Protein AF-A0A8T6DMM2-F1 (afdb_monomer_lite)

Foldseek 3Di:
DDPDPDPDDPVPDPVVVVVVVVVVVVLVVLCVPPNPVSNVVVVVVVVVVCVVCVVLLVVLLVVLVVCCVVQALVNLCCQQAVVVPVRLLVQLVVCVVPDDDDPSSVVSNVVSSVVSRGYPSND

Radius of gyration: 19.86 Å; chains: 1; bounding box: 38×42×54 Å

Sequence (123 aa):
MGETQKKKSWWRDTTLITMVSLLAVVSVAALVLHGVDGLREGGENSLFIIRQAAPALFLGFILAGLLTVLFPPRVVGRWMGDEAGVKGVLIGAAAGVLSPGGPYVMYPIAAALMHGGAGIASI

Secondary structure (DSSP, 8-state):
---------GGG-HHHHHHHHHHHHHHHHHHHHHHHHHHHHHHHHHHHHHHHHHHHHHHHHHHHHHHHHHS-HHHHHHHHSGGGTHHHHHHHHHHHHH--S-HHHHHHHHHHHHHTT--GGG-

Structure (mmCIF, N/CA/C/O backbone):
data_AF-A0A8T6DMM2-F1
#
_entry.id   AF-A0A8T6DMM2-F1
#
loop_
_atom_site.group_PDB
_atom_site.id
_atom_site.type_symbol
_atom_site.label_atom_id
_atom_site.label_alt_id
_atom_site.label_comp_id
_atom_site.label_asym_id
_atom_site.label_entity_id
_atom_site.label_seq_id
_atom_site.pdbx_PDB_ins_code
_atom_site.Cartn_x
_atom_site.Cartn_y
_atom_site.Cartn_z
_atom_site.occupancy
_atom_site.B_iso_or_equiv
_atom_site.auth_seq_id
_atom_site.auth_comp_id
_atom_site.auth_asym_id
_atom_site.auth_atom_id
_atom_site.pdbx_PDB_model_num
ATOM 1 N N . MET A 1 1 ? -3.861 27.703 20.298 1.00 38.06 1 MET A N 1
ATOM 2 C CA . MET A 1 1 ? -2.630 27.643 19.483 1.00 38.06 1 MET A CA 1
ATOM 3 C C . MET A 1 1 ? -2.898 26.728 18.302 1.00 38.06 1 MET A C 1
ATOM 5 O O . MET A 1 1 ? -2.965 25.525 18.492 1.00 38.06 1 MET A O 1
ATOM 9 N N . GLY A 1 2 ? -3.190 27.299 17.130 1.00 42.91 2 GLY A N 1
ATOM 10 C CA . GLY A 1 2 ? -3.409 26.537 15.901 1.00 42.91 2 GLY A CA 1
ATOM 11 C C . GLY A 1 2 ? -2.082 26.360 15.181 1.00 42.91 2 GLY A C 1
ATOM 12 O O . GLY A 1 2 ? -1.516 27.342 14.705 1.00 42.91 2 GLY A O 1
ATOM 13 N N . GLU A 1 3 ? -1.569 25.134 15.141 1.00 45.66 3 GLU A N 1
ATOM 14 C CA . GLU A 1 3 ? -0.427 24.802 14.297 1.00 45.66 3 GLU A CA 1
ATOM 15 C C . GLU A 1 3 ? -0.834 24.965 12.834 1.00 45.66 3 GLU A C 1
ATOM 17 O O . GLU A 1 3 ? -1.653 24.226 12.283 1.00 45.66 3 GLU A O 1
ATOM 22 N N . THR A 1 4 ? -0.267 25.979 12.195 1.00 49.06 4 THR A N 1
ATOM 23 C CA . THR A 1 4 ? -0.333 26.180 10.757 1.00 49.06 4 THR A CA 1
ATOM 24 C C . THR A 1 4 ? 0.439 25.053 10.076 1.00 49.06 4 THR A C 1
ATOM 26 O O . THR A 1 4 ? 1.657 25.106 9.920 1.00 49.06 4 THR A O 1
ATOM 29 N N . GLN A 1 5 ? -0.291 24.013 9.665 1.00 56.97 5 GLN A N 1
ATOM 30 C CA . GLN A 1 5 ? 0.178 22.955 8.771 1.00 56.97 5 GLN A CA 1
ATOM 31 C C . GLN A 1 5 ? 0.779 23.597 7.510 1.00 56.97 5 GLN A C 1
ATOM 33 O O . GLN A 1 5 ? 0.065 23.996 6.585 1.00 56.97 5 GLN A O 1
ATOM 38 N N . LYS A 1 6 ? 2.110 23.755 7.481 1.00 57.62 6 LYS A N 1
ATOM 39 C CA . LYS A 1 6 ? 2.848 24.216 6.301 1.00 57.62 6 LYS A CA 1
ATOM 40 C C . LYS A 1 6 ? 2.516 23.262 5.159 1.00 57.62 6 LYS A C 1
ATOM 42 O O . LYS A 1 6 ? 2.861 22.087 5.218 1.00 57.62 6 LYS A O 1
ATOM 47 N N . LYS A 1 7 ? 1.855 23.781 4.123 1.00 56.22 7 LYS A N 1
ATOM 48 C CA . LYS A 1 7 ? 1.476 23.055 2.907 1.00 56.22 7 LYS A CA 1
ATOM 49 C C . LYS A 1 7 ? 2.747 22.496 2.246 1.00 56.22 7 LYS A C 1
ATOM 51 O O . LYS A 1 7 ? 3.414 23.191 1.480 1.00 56.22 7 LYS A O 1
ATOM 56 N N . LYS A 1 8 ? 3.135 21.268 2.609 1.00 60.94 8 LYS A N 1
ATOM 57 C CA . LYS A 1 8 ? 4.262 20.539 2.016 1.00 60.94 8 LYS A CA 1
ATOM 58 C C . LYS A 1 8 ? 3.964 20.430 0.520 1.00 60.94 8 LYS A C 1
ATOM 60 O O . LYS A 1 8 ? 2.937 19.884 0.130 1.00 60.94 8 LYS A O 1
ATOM 65 N N . SER A 1 9 ? 4.803 21.050 -0.309 1.00 66.19 9 SER A N 1
ATOM 66 C CA . SER A 1 9 ? 4.635 21.029 -1.765 1.00 66.19 9 SER A CA 1
ATOM 67 C C . SER A 1 9 ? 4.699 19.578 -2.239 1.00 66.19 9 SER A C 1
ATOM 69 O O . SER A 1 9 ? 5.739 18.942 -2.088 1.00 66.19 9 SER A O 1
ATOM 71 N N . TRP A 1 10 ? 3.592 19.059 -2.774 1.00 66.12 10 TRP A N 1
ATOM 72 C CA . TRP A 1 10 ? 3.451 17.659 -3.197 1.00 66.12 10 TRP A CA 1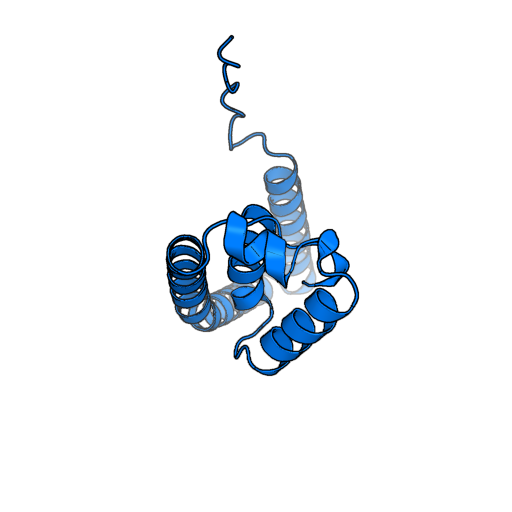
ATOM 73 C C . TRP A 1 10 ? 4.571 17.228 -4.161 1.00 66.12 10 TRP A C 1
ATOM 75 O O . TRP A 1 10 ? 5.150 16.164 -4.009 1.00 66.12 10 TRP A O 1
ATOM 85 N N . TRP A 1 11 ? 5.000 18.122 -5.052 1.00 69.56 11 TRP A N 1
ATOM 86 C CA . TRP A 1 11 ? 6.090 17.920 -6.019 1.00 69.56 11 TRP A CA 1
ATOM 87 C C . TRP A 1 11 ? 7.492 17.781 -5.395 1.00 69.56 11 TRP A C 1
ATOM 89 O O . TRP A 1 11 ? 8.437 17.413 -6.083 1.00 69.56 11 TRP A O 1
ATOM 99 N N . ARG A 1 12 ? 7.650 18.116 -4.107 1.00 73.75 12 ARG A N 1
ATOM 100 C CA . ARG A 1 12 ? 8.898 17.972 -3.337 1.00 73.75 12 ARG A CA 1
ATOM 101 C C . ARG A 1 12 ? 8.842 16.816 -2.340 1.00 73.75 12 ARG A C 1
ATOM 103 O O . ARG A 1 12 ? 9.683 16.755 -1.444 1.00 73.75 12 ARG A O 1
ATOM 110 N N . ASP A 1 13 ? 7.855 15.928 -2.438 1.00 83.31 13 ASP A N 1
ATOM 111 C CA . ASP A 1 13 ? 7.844 14.762 -1.568 1.00 83.31 13 ASP A CA 1
ATOM 112 C C . ASP A 1 13 ? 8.994 13.819 -1.938 1.00 83.31 13 ASP A C 1
ATOM 114 O O . ASP A 1 13 ? 9.078 13.346 -3.073 1.00 83.31 13 ASP A O 1
ATOM 118 N N . THR A 1 14 ? 9.891 13.556 -0.984 1.00 87.19 14 THR A N 1
ATOM 119 C CA . THR A 1 14 ? 11.079 12.715 -1.178 1.00 87.19 14 THR A CA 1
ATOM 120 C C . THR A 1 14 ? 10.701 11.354 -1.754 1.00 87.19 14 THR A C 1
ATOM 122 O O . THR A 1 14 ? 11.388 10.868 -2.644 1.00 87.19 14 THR A O 1
ATOM 125 N N . THR A 1 15 ? 9.572 10.786 -1.320 1.00 87.81 15 THR A N 1
ATOM 126 C CA . THR A 1 15 ? 9.053 9.508 -1.828 1.00 87.81 15 THR A CA 1
ATOM 127 C C . THR A 1 15 ? 8.684 9.572 -3.309 1.00 87.81 15 THR A C 1
ATOM 129 O O . THR A 1 15 ? 8.971 8.647 -4.060 1.00 87.81 15 THR A O 1
ATOM 132 N N . LEU A 1 16 ? 8.068 10.663 -3.771 1.00 88.94 16 LEU A N 1
ATOM 133 C CA . LEU A 1 16 ? 7.720 10.799 -5.188 1.00 88.94 16 LEU A CA 1
ATOM 134 C C . LEU A 1 16 ? 8.974 10.969 -6.041 1.00 88.94 16 LEU A C 1
ATOM 136 O O . LEU A 1 16 ? 9.079 10.364 -7.105 1.00 88.94 16 LEU A O 1
ATOM 140 N N . ILE A 1 17 ? 9.946 11.739 -5.550 1.00 91.62 17 ILE A N 1
ATOM 141 C CA . ILE A 1 17 ? 11.225 11.930 -6.238 1.00 91.62 17 ILE A CA 1
ATOM 142 C C . ILE A 1 17 ? 11.971 10.596 -6.365 1.00 91.62 17 ILE A C 1
ATOM 144 O O . ILE A 1 17 ? 12.462 10.290 -7.451 1.00 91.62 17 ILE A O 1
ATOM 148 N N . THR A 1 18 ? 12.029 9.785 -5.302 1.00 92.88 18 THR A N 1
ATOM 149 C CA . THR A 1 18 ? 12.691 8.471 -5.346 1.00 92.88 18 THR A CA 1
ATOM 150 C C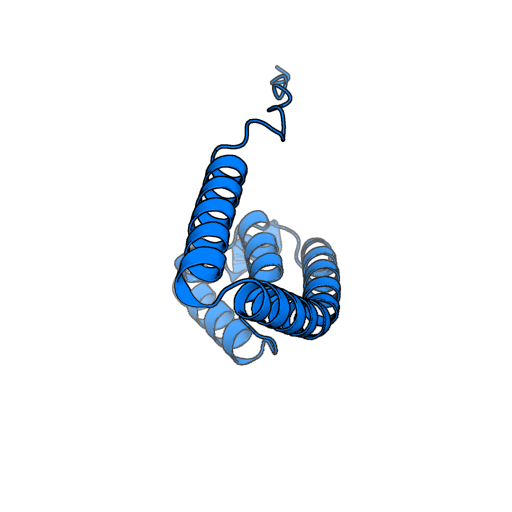 . THR A 1 18 ? 11.970 7.480 -6.257 1.00 92.88 18 THR A C 1
ATOM 152 O O . THR A 1 18 ? 12.625 6.718 -6.963 1.00 92.88 18 THR A O 1
ATOM 155 N N . MET A 1 19 ? 10.635 7.493 -6.302 1.00 92.00 19 MET A N 1
ATOM 156 C CA . MET A 1 19 ? 9.882 6.631 -7.219 1.00 92.00 19 MET A CA 1
ATOM 157 C C . MET A 1 19 ? 10.082 7.032 -8.683 1.00 92.00 19 MET A C 1
ATOM 159 O O . MET A 1 19 ? 10.293 6.166 -9.530 1.00 92.00 19 MET A O 1
ATOM 163 N N . VAL A 1 20 ? 10.051 8.332 -8.987 1.00 93.81 20 VAL A N 1
ATOM 164 C CA . VAL A 1 20 ? 10.265 8.836 -10.352 1.00 93.81 20 VAL A CA 1
ATOM 165 C C . VAL A 1 20 ? 11.690 8.557 -10.821 1.00 93.81 20 VAL A C 1
ATOM 167 O O . VAL A 1 20 ? 11.880 8.139 -11.962 1.00 93.81 20 VAL A O 1
ATOM 170 N N . SER A 1 21 ? 12.694 8.743 -9.957 1.00 94.56 21 SER A N 1
ATOM 171 C CA . SER A 1 21 ? 14.082 8.449 -10.319 1.00 94.56 21 SER A CA 1
ATOM 172 C C . SER A 1 21 ? 14.293 6.959 -10.584 1.00 94.56 21 SER A C 1
ATOM 174 O O . SER A 1 21 ? 14.899 6.604 -11.593 1.00 94.56 21 SER A O 1
ATOM 176 N N . LEU A 1 22 ? 13.737 6.083 -9.744 1.00 96.12 22 LEU A N 1
ATOM 177 C CA . LEU A 1 22 ? 13.814 4.638 -9.944 1.00 96.12 22 LEU A CA 1
ATOM 178 C C . LEU A 1 22 ? 13.098 4.206 -11.230 1.00 96.12 22 LEU A C 1
ATOM 180 O O . LEU A 1 22 ? 13.660 3.442 -12.013 1.00 96.12 22 LEU A O 1
ATOM 184 N N . LEU A 1 23 ? 11.906 4.748 -11.497 1.00 95.38 23 LEU A N 1
ATOM 185 C CA . LEU A 1 23 ? 11.179 4.502 -12.743 1.00 95.38 23 LEU A CA 1
ATOM 186 C C . LEU A 1 23 ? 11.999 4.920 -13.969 1.00 95.38 23 LEU A C 1
ATOM 188 O O . LEU A 1 23 ? 12.074 4.161 -14.935 1.00 95.38 23 LEU A O 1
ATOM 192 N N . ALA A 1 24 ? 12.634 6.095 -13.933 1.00 95.56 24 ALA A N 1
ATOM 193 C CA . ALA A 1 24 ? 13.471 6.578 -15.027 1.00 95.56 24 ALA A CA 1
ATOM 194 C C . ALA A 1 24 ? 14.667 5.647 -15.275 1.00 95.56 24 ALA A C 1
ATOM 196 O O . ALA A 1 24 ? 14.922 5.273 -16.419 1.00 95.56 24 ALA A O 1
ATOM 197 N N . VAL A 1 25 ? 15.355 5.212 -14.213 1.00 96.81 25 VAL A N 1
ATOM 198 C CA . VAL A 1 25 ? 16.490 4.279 -14.309 1.00 96.81 25 VAL A CA 1
ATOM 199 C C . VAL A 1 25 ? 16.058 2.944 -14.915 1.00 96.81 25 VAL A C 1
ATOM 201 O O . VAL A 1 25 ? 16.688 2.472 -15.859 1.00 96.81 25 VAL A O 1
ATOM 204 N N . VAL A 1 26 ? 14.965 2.355 -14.424 1.00 95.44 26 VAL A N 1
ATOM 205 C CA . VAL A 1 26 ? 14.446 1.077 -14.938 1.00 95.44 26 VAL A CA 1
ATOM 206 C C . VAL A 1 26 ? 13.978 1.211 -16.389 1.00 95.44 26 VAL A C 1
ATOM 208 O O . VAL A 1 26 ? 14.243 0.325 -17.196 1.00 95.44 26 VAL A O 1
ATOM 211 N N . SER A 1 27 ? 13.350 2.331 -16.754 1.00 93.38 27 SER A N 1
ATOM 212 C CA . SER A 1 27 ? 12.909 2.584 -18.133 1.00 93.38 27 SER A CA 1
ATOM 213 C C . SER A 1 27 ? 14.094 2.706 -19.094 1.00 93.38 27 SER A C 1
ATOM 215 O O . SER A 1 27 ? 14.075 2.126 -20.176 1.00 93.38 27 SER A O 1
ATOM 217 N N . VAL A 1 28 ? 15.159 3.411 -18.694 1.00 95.06 28 VAL A N 1
ATOM 218 C CA . VAL A 1 28 ? 16.392 3.500 -19.491 1.00 95.06 28 VAL A CA 1
ATOM 219 C C . VAL A 1 28 ? 17.056 2.130 -19.613 1.00 95.06 28 VAL A C 1
ATOM 221 O O . VAL A 1 28 ? 17.455 1.750 -20.710 1.00 95.06 28 VAL A O 1
ATOM 224 N N . ALA A 1 29 ? 17.128 1.357 -18.528 1.00 95.06 29 ALA A N 1
ATOM 225 C CA . ALA A 1 29 ? 17.668 0.001 -18.570 1.00 95.06 29 ALA A CA 1
ATOM 226 C C . ALA A 1 29 ? 16.865 -0.906 -19.519 1.00 95.06 29 ALA A C 1
ATOM 228 O O . ALA A 1 29 ? 17.457 -1.598 -20.343 1.00 95.06 29 ALA A O 1
ATOM 229 N N . ALA A 1 30 ? 15.531 -0.853 -19.470 1.00 94.69 30 ALA A N 1
ATOM 230 C CA . ALA A 1 30 ? 14.664 -1.598 -20.379 1.00 94.69 30 ALA A CA 1
ATOM 231 C C . ALA A 1 30 ? 14.886 -1.195 -21.847 1.00 94.69 30 ALA A C 1
ATOM 233 O O . ALA A 1 30 ? 15.010 -2.071 -22.699 1.00 94.69 30 ALA A O 1
ATOM 234 N N . LEU A 1 31 ? 15.027 0.106 -22.134 1.00 93.69 31 LEU A N 1
ATOM 235 C CA . LEU A 1 31 ? 15.352 0.599 -23.478 1.00 93.69 31 LEU A CA 1
ATOM 236 C C . LEU A 1 31 ? 16.718 0.114 -23.976 1.00 93.69 31 LEU A C 1
ATOM 238 O O . LEU A 1 31 ? 16.849 -0.239 -25.143 1.00 93.69 31 LEU A O 1
ATOM 242 N N . VAL A 1 32 ? 17.737 0.106 -23.115 1.00 95.88 32 VAL A N 1
ATOM 243 C CA . VAL A 1 32 ? 19.098 -0.304 -23.497 1.00 95.88 32 VAL A CA 1
ATOM 244 C C . VAL A 1 32 ? 19.194 -1.818 -23.703 1.00 95.88 32 VAL A C 1
ATOM 246 O O . VAL A 1 32 ? 19.883 -2.259 -24.618 1.00 95.88 32 VAL A O 1
ATOM 249 N N . LEU A 1 33 ? 18.514 -2.613 -22.872 1.00 95.00 33 LEU A N 1
ATOM 250 C CA . LEU A 1 33 ? 18.608 -4.078 -22.893 1.00 95.00 33 LEU A CA 1
ATOM 251 C C . LEU A 1 33 ? 17.639 -4.738 -23.882 1.00 95.00 33 LEU A C 1
ATOM 253 O O . LEU A 1 33 ? 17.988 -5.736 -24.507 1.00 95.00 33 LEU A O 1
ATOM 257 N N . HIS A 1 34 ? 16.429 -4.195 -24.017 1.00 93.38 34 HIS A N 1
ATOM 258 C CA . HIS A 1 34 ? 15.323 -4.806 -24.762 1.00 93.38 34 HIS A CA 1
ATOM 259 C C . HIS A 1 34 ? 14.739 -3.882 -25.840 1.00 93.38 34 HIS A C 1
ATOM 261 O O . HIS A 1 34 ? 13.743 -4.222 -26.479 1.00 93.38 34 HIS A O 1
ATOM 267 N N . GLY A 1 35 ? 15.340 -2.709 -26.055 1.00 92.88 35 GLY A N 1
ATOM 268 C CA . GLY A 1 35 ? 14.861 -1.745 -27.035 1.00 92.88 35 GLY A CA 1
ATOM 269 C C . GLY A 1 35 ? 13.482 -1.180 -26.694 1.00 92.88 35 GLY A C 1
ATOM 270 O O . GLY A 1 35 ? 13.017 -1.191 -25.553 1.00 92.88 35 GLY A O 1
ATOM 271 N N . VAL A 1 36 ? 12.810 -0.670 -27.725 1.00 91.50 36 VAL A N 1
ATOM 272 C CA . VAL A 1 36 ? 11.463 -0.089 -27.608 1.00 91.50 36 VAL A CA 1
ATOM 273 C C . VAL A 1 36 ? 10.419 -1.153 -27.252 1.00 91.50 36 VAL A C 1
ATOM 275 O O . VAL A 1 36 ? 9.461 -0.851 -26.539 1.00 91.50 36 VAL A O 1
ATOM 278 N N . ASP A 1 37 ? 10.627 -2.398 -27.684 1.00 91.75 37 ASP A N 1
ATOM 279 C CA . ASP A 1 37 ? 9.702 -3.504 -27.430 1.00 91.75 37 ASP A CA 1
ATOM 280 C C . ASP A 1 37 ? 9.613 -3.840 -25.937 1.00 91.75 37 ASP A C 1
ATOM 282 O O . ASP A 1 37 ? 8.509 -3.980 -25.414 1.00 91.75 37 ASP A O 1
ATOM 286 N N . GLY A 1 38 ? 10.739 -3.835 -25.211 1.00 88.94 38 GLY A N 1
ATOM 287 C CA . GLY A 1 38 ? 10.727 -4.023 -23.755 1.00 88.94 38 GLY A CA 1
ATOM 288 C C . GLY A 1 38 ? 9.977 -2.917 -23.005 1.00 88.94 38 GLY A C 1
ATOM 289 O O . GLY A 1 38 ? 9.305 -3.181 -22.007 1.00 88.94 38 GLY A O 1
ATOM 290 N N . LEU A 1 39 ? 10.029 -1.676 -23.503 1.00 90.25 39 LEU A N 1
ATOM 291 C CA . LEU A 1 39 ? 9.262 -0.571 -22.920 1.00 90.25 39 LEU A CA 1
ATOM 292 C C . LEU A 1 39 ? 7.760 -0.723 -23.174 1.00 90.25 39 LEU A C 1
ATOM 294 O O . LEU A 1 39 ? 6.943 -0.441 -22.294 1.00 90.25 39 LEU A O 1
ATOM 298 N N . ARG A 1 40 ? 7.399 -1.181 -24.375 1.00 92.75 40 ARG A N 1
ATOM 299 C CA . ARG A 1 40 ? 6.012 -1.438 -24.760 1.00 92.75 40 ARG A CA 1
ATOM 300 C C . ARG A 1 40 ? 5.410 -2.571 -23.937 1.00 92.75 40 ARG A C 1
ATOM 302 O O . ARG A 1 40 ? 4.347 -2.383 -23.354 1.00 92.75 40 ARG A O 1
ATOM 309 N N . GLU A 1 41 ? 6.102 -3.701 -23.847 1.00 92.31 41 GLU A N 1
ATOM 310 C CA . GLU A 1 41 ? 5.663 -4.854 -23.060 1.00 92.31 41 GLU A CA 1
ATOM 311 C C . GLU A 1 41 ? 5.537 -4.490 -21.573 1.00 92.31 41 GLU A C 1
ATOM 313 O O . GLU A 1 41 ? 4.531 -4.795 -20.930 1.00 92.31 41 GLU A O 1
ATOM 318 N N . GLY A 1 42 ? 6.500 -3.733 -21.034 1.00 92.38 42 GLY A N 1
ATOM 319 C CA . GLY A 1 42 ? 6.417 -3.182 -19.682 1.00 92.38 42 GLY A CA 1
ATOM 320 C C . GLY A 1 42 ? 5.180 -2.301 -19.469 1.00 92.38 42 GLY A C 1
ATOM 321 O O . GLY A 1 42 ? 4.511 -2.411 -18.439 1.00 92.38 42 GLY A O 1
ATOM 322 N N . GLY A 1 43 ? 4.830 -1.461 -20.447 1.00 93.25 43 GLY A N 1
ATOM 323 C CA . GLY A 1 43 ? 3.619 -0.636 -20.419 1.00 93.25 43 GLY A CA 1
ATOM 324 C C . GLY A 1 43 ? 2.323 -1.452 -20.476 1.00 93.25 43 GLY A C 1
ATOM 325 O O . GLY A 1 43 ? 1.399 -1.197 -19.701 1.00 93.25 43 GLY A O 1
ATOM 326 N N . GLU A 1 44 ? 2.256 -2.458 -21.348 1.00 94.38 44 GLU A N 1
ATOM 327 C CA . GLU A 1 44 ? 1.102 -3.359 -21.476 1.00 94.38 44 GLU A CA 1
ATOM 328 C C . GLU A 1 44 ? 0.884 -4.175 -20.190 1.00 94.38 44 GLU A C 1
ATOM 330 O O . GLU A 1 44 ? -0.232 -4.212 -19.658 1.00 94.38 44 GLU A O 1
ATOM 335 N N . ASN A 1 45 ? 1.958 -4.720 -19.613 1.00 94.50 45 ASN A N 1
ATOM 336 C CA . ASN A 1 45 ? 1.926 -5.408 -18.322 1.00 94.50 45 ASN A CA 1
ATOM 337 C C . ASN A 1 45 ? 1.511 -4.467 -17.183 1.00 94.50 45 ASN A C 1
ATOM 339 O O . ASN A 1 45 ? 0.687 -4.828 -16.340 1.00 94.50 45 ASN A O 1
ATOM 343 N N . SER A 1 46 ? 2.012 -3.229 -17.181 1.00 93.38 46 SER A N 1
ATOM 344 C CA . SER A 1 46 ? 1.616 -2.217 -16.194 1.00 93.38 46 SER A CA 1
ATOM 345 C C . SER A 1 46 ? 0.118 -1.915 -16.269 1.00 93.38 46 SER A C 1
ATOM 347 O O . SER A 1 46 ? -0.558 -1.848 -15.242 1.00 93.38 46 SER A O 1
ATOM 349 N N . LEU A 1 47 ? -0.437 -1.788 -17.478 1.00 94.94 47 LEU A N 1
ATOM 350 C CA . LEU A 1 47 ? -1.873 -1.585 -17.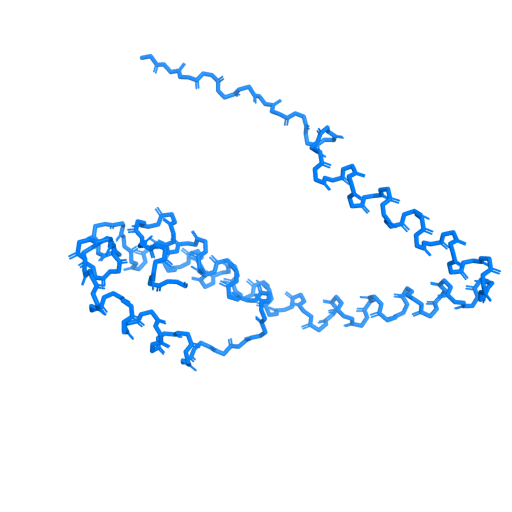681 1.00 94.94 47 LEU A CA 1
ATOM 351 C C . LEU A 1 47 ? -2.703 -2.779 -17.208 1.00 94.94 47 LEU A C 1
ATOM 353 O O . LEU A 1 47 ? -3.775 -2.582 -16.631 1.00 94.94 47 LEU A O 1
ATOM 357 N N . PHE A 1 48 ? -2.225 -4.003 -17.433 1.00 94.69 48 PHE A N 1
ATOM 358 C CA . PHE A 1 48 ? -2.876 -5.209 -16.930 1.00 94.69 48 PHE A CA 1
ATOM 359 C C . PHE A 1 48 ? -2.947 -5.206 -15.395 1.00 94.69 48 PHE A C 1
ATOM 361 O O . PHE A 1 48 ? -4.033 -5.362 -14.832 1.00 94.69 48 PHE A O 1
ATOM 368 N N . ILE A 1 49 ? -1.826 -4.918 -14.725 1.00 92.25 49 ILE A N 1
ATOM 369 C CA . ILE A 1 49 ? -1.752 -4.827 -13.259 1.00 92.25 49 ILE A CA 1
ATOM 370 C C . ILE A 1 49 ? -2.694 -3.738 -12.734 1.00 92.25 49 ILE A C 1
ATOM 372 O O . ILE A 1 49 ? -3.460 -3.981 -11.801 1.00 92.25 49 ILE A O 1
ATOM 376 N N . ILE A 1 50 ? -2.696 -2.550 -13.349 1.00 94.00 50 ILE A N 1
ATOM 377 C CA . ILE A 1 50 ? -3.576 -1.442 -12.948 1.00 94.00 50 ILE A CA 1
ATOM 378 C C . ILE A 1 50 ? -5.045 -1.849 -13.063 1.00 94.00 50 ILE A C 1
ATOM 380 O O . ILE A 1 50 ? -5.810 -1.638 -12.126 1.00 94.00 50 ILE A O 1
ATOM 384 N N . ARG A 1 51 ? -5.456 -2.451 -14.184 1.00 93.75 51 ARG A N 1
ATOM 385 C CA . ARG A 1 51 ? -6.852 -2.873 -14.385 1.00 93.75 51 ARG A CA 1
ATOM 386 C C . ARG A 1 51 ? -7.284 -3.944 -13.392 1.00 93.75 51 ARG A C 1
ATOM 388 O O . ARG A 1 51 ? -8.438 -3.942 -12.978 1.00 93.75 51 ARG A O 1
ATOM 395 N N . GLN A 1 52 ? -6.374 -4.832 -13.007 1.00 90.06 52 GLN A N 1
ATOM 396 C CA . GLN A 1 52 ? -6.657 -5.871 -12.027 1.00 90.06 52 GLN A CA 1
ATOM 397 C C . GLN A 1 52 ? -6.738 -5.310 -10.597 1.00 90.06 52 GLN A C 1
ATOM 399 O O . GLN A 1 52 ? -7.633 -5.681 -9.840 1.00 90.06 52 GLN A O 1
ATOM 404 N N . ALA A 1 53 ? -5.833 -4.401 -10.224 1.00 90.88 53 ALA A N 1
ATOM 405 C CA . ALA A 1 53 ? -5.736 -3.875 -8.864 1.00 90.88 53 ALA A CA 1
ATOM 406 C C . ALA A 1 53 ? -6.703 -2.715 -8.578 1.00 90.88 53 ALA A C 1
ATOM 408 O O . ALA A 1 53 ? -7.183 -2.590 -7.452 1.00 90.88 53 ALA A O 1
ATOM 409 N N . ALA A 1 54 ? -7.009 -1.867 -9.566 1.00 92.56 54 ALA A N 1
ATOM 410 C CA . ALA A 1 54 ? -7.796 -0.648 -9.365 1.00 92.56 54 ALA A CA 1
ATOM 411 C C . ALA A 1 54 ? -9.199 -0.895 -8.775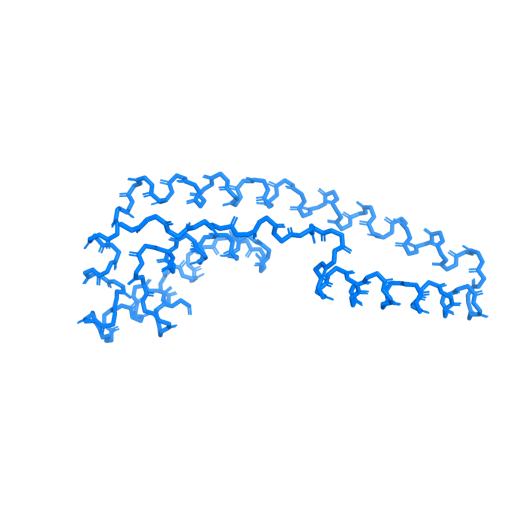 1.00 92.56 54 ALA A C 1
ATOM 413 O O . ALA A 1 54 ? -9.546 -0.194 -7.822 1.00 92.56 54 ALA A O 1
ATOM 414 N N . PRO A 1 55 ? -9.996 -1.882 -9.239 1.00 91.44 55 PRO A N 1
ATOM 415 C CA . PRO A 1 55 ? -11.306 -2.155 -8.646 1.00 91.44 55 PRO A CA 1
ATOM 416 C C . PRO A 1 55 ? -11.195 -2.592 -7.183 1.00 91.44 55 PRO A C 1
ATOM 418 O O . PRO A 1 55 ? -11.939 -2.113 -6.329 1.00 91.44 55 PRO A O 1
ATOM 421 N N . ALA A 1 56 ? -10.231 -3.464 -6.881 1.00 89.81 56 ALA A N 1
ATOM 422 C CA . ALA A 1 56 ? -10.004 -3.968 -5.532 1.00 89.81 56 ALA A CA 1
ATOM 423 C C . ALA A 1 56 ? -9.536 -2.853 -4.585 1.00 89.81 56 ALA A C 1
ATOM 425 O O . ALA A 1 56 ? -10.057 -2.726 -3.481 1.00 89.81 56 ALA A O 1
ATOM 426 N N . LEU A 1 57 ? -8.605 -2.004 -5.034 1.00 92.00 57 LEU A N 1
ATOM 427 C CA . LEU A 1 57 ? -8.149 -0.827 -4.295 1.00 92.00 57 LEU A CA 1
ATOM 428 C C . LEU A 1 57 ? -9.293 0.141 -4.014 1.00 92.00 57 LEU A C 1
ATOM 430 O O . LEU A 1 57 ? -9.460 0.578 -2.880 1.00 92.00 57 LEU A O 1
ATOM 434 N N . PHE A 1 58 ? -10.096 0.453 -5.030 1.00 93.56 58 PHE A N 1
ATOM 435 C CA . PHE A 1 58 ? -11.235 1.353 -4.894 1.00 93.56 58 PHE A CA 1
ATOM 436 C C . PHE A 1 58 ? -12.225 0.858 -3.832 1.00 93.56 58 PHE A C 1
ATOM 438 O O . PHE A 1 58 ? -12.590 1.609 -2.927 1.00 93.56 58 PHE A O 1
ATOM 445 N N . LEU A 1 59 ? -12.590 -0.427 -3.882 1.00 91.31 59 LEU A N 1
ATOM 446 C CA . LEU A 1 59 ? -13.442 -1.047 -2.867 1.00 91.31 59 LEU A CA 1
ATOM 447 C C . LEU A 1 59 ? -12.771 -1.081 -1.488 1.00 91.31 59 LEU A C 1
ATOM 449 O O . LEU A 1 59 ? -13.431 -0.803 -0.491 1.00 91.31 59 LEU A O 1
ATOM 453 N N . GLY A 1 60 ? -11.466 -1.355 -1.427 1.00 90.19 60 GLY A N 1
ATOM 454 C CA . GLY A 1 60 ? -10.681 -1.333 -0.193 1.00 90.19 60 GLY A CA 1
ATOM 455 C C . GLY A 1 60 ? -10.680 0.033 0.489 1.00 90.19 60 GLY A C 1
ATOM 456 O O . GLY A 1 60 ? -10.889 0.115 1.696 1.00 90.19 60 GLY A O 1
ATOM 457 N N . PHE A 1 61 ? -10.523 1.117 -0.275 1.00 92.62 61 PHE A N 1
ATOM 458 C CA . PHE A 1 61 ? -10.605 2.481 0.253 1.00 92.62 61 PHE A CA 1
ATOM 459 C C . PHE A 1 61 ? -12.011 2.836 0.743 1.00 92.62 61 PHE A C 1
ATOM 461 O O . PHE A 1 61 ? -12.141 3.444 1.805 1.00 92.62 61 PHE A O 1
ATOM 468 N N . ILE A 1 62 ? -13.063 2.441 0.014 1.00 93.12 62 ILE A N 1
ATOM 469 C CA . ILE A 1 62 ? -14.450 2.638 0.466 1.00 93.12 62 ILE A CA 1
ATOM 470 C C . ILE A 1 62 ? -14.687 1.891 1.777 1.00 93.12 62 ILE A C 1
ATOM 472 O O . ILE A 1 62 ? -15.196 2.475 2.733 1.00 93.12 62 ILE A O 1
ATOM 476 N N . LEU A 1 63 ? -14.288 0.619 1.839 1.00 89.44 63 LEU A N 1
ATOM 477 C CA . LEU A 1 63 ? -14.433 -0.200 3.034 1.00 89.44 63 LEU A CA 1
ATOM 478 C C . LEU A 1 63 ? -13.675 0.418 4.211 1.00 89.44 63 LEU A C 1
ATOM 480 O O . LEU A 1 63 ? -14.266 0.611 5.265 1.00 89.44 63 LEU A O 1
ATOM 484 N N . ALA A 1 64 ? -12.414 0.808 4.021 1.00 89.50 64 ALA A N 1
ATOM 485 C CA . ALA A 1 64 ? -11.624 1.500 5.036 1.00 89.50 64 ALA A CA 1
ATOM 486 C C . ALA A 1 64 ? -12.316 2.775 5.542 1.00 89.50 64 ALA A C 1
ATOM 488 O O . ALA A 1 64 ? -12.418 2.981 6.750 1.00 89.50 64 ALA A O 1
ATOM 489 N N . GLY A 1 65 ? -12.859 3.593 4.636 1.00 90.06 65 GLY A N 1
ATOM 490 C CA . GLY A 1 65 ? -13.640 4.775 4.993 1.00 90.06 65 GLY A CA 1
ATOM 491 C C . GLY A 1 65 ? -14.856 4.430 5.858 1.00 90.06 65 GLY A C 1
ATOM 492 O O . GLY A 1 65 ? -15.055 5.033 6.911 1.00 90.06 65 GLY A O 1
ATOM 493 N N . LEU A 1 66 ? -15.627 3.410 5.476 1.00 90.31 66 LEU A N 1
ATOM 494 C CA . LEU A 1 66 ? -16.784 2.946 6.249 1.00 90.31 66 LEU A CA 1
ATOM 495 C C . LEU A 1 66 ? -16.387 2.368 7.613 1.00 90.31 66 LEU A C 1
ATOM 497 O O . LEU A 1 66 ? -17.088 2.598 8.598 1.00 90.31 66 LEU A O 1
ATOM 501 N N . LEU A 1 67 ? -15.253 1.669 7.697 1.00 87.44 67 LEU A N 1
ATOM 502 C CA . LEU A 1 67 ? -14.737 1.122 8.951 1.00 87.44 67 LEU A CA 1
ATOM 503 C C . LEU A 1 67 ? -14.419 2.223 9.963 1.00 87.44 67 LEU A C 1
ATOM 505 O O . LEU A 1 67 ? -14.683 2.024 11.143 1.00 87.44 67 LEU A O 1
ATOM 509 N N . THR A 1 68 ? -13.943 3.397 9.529 1.00 86.31 68 THR A N 1
ATOM 510 C CA . THR A 1 68 ? -13.717 4.524 10.457 1.00 86.31 68 THR A CA 1
ATOM 511 C C . THR A 1 68 ? -15.009 5.054 11.085 1.00 86.31 68 THR A C 1
ATOM 513 O O . THR A 1 68 ? -14.991 5.543 12.214 1.00 86.31 68 THR A O 1
ATOM 516 N N . VAL A 1 69 ? -16.140 4.931 10.380 1.00 88.19 69 VAL A N 1
ATOM 517 C CA . VAL A 1 69 ? -17.467 5.306 10.891 1.00 88.19 69 VAL A CA 1
ATOM 518 C C . VAL A 1 69 ? -18.039 4.202 11.782 1.00 88.19 69 VAL A C 1
ATOM 520 O O . VAL A 1 69 ? -18.596 4.492 12.840 1.00 88.19 69 VAL A O 1
ATOM 523 N N . LEU A 1 70 ? -17.898 2.937 11.372 1.00 86.06 70 LEU A N 1
ATOM 524 C CA . LEU A 1 70 ? -18.443 1.784 12.093 1.00 86.06 70 LEU A CA 1
ATOM 525 C C . LEU A 1 70 ? -17.681 1.490 13.393 1.00 86.06 70 LEU A C 1
ATOM 527 O O . LEU A 1 70 ? -18.281 1.112 14.399 1.00 86.06 70 LEU A O 1
ATOM 531 N N . PHE A 1 71 ? -16.365 1.686 13.379 1.00 86.38 71 PHE A N 1
ATOM 532 C CA . PHE A 1 71 ? -15.471 1.432 14.499 1.00 86.38 71 PHE A CA 1
ATOM 533 C C . PHE A 1 71 ? -14.815 2.741 14.948 1.00 86.38 71 PHE A C 1
ATOM 535 O O . PHE A 1 71 ? -13.684 3.042 14.564 1.00 86.38 71 PHE A O 1
ATOM 542 N N . PRO A 1 72 ? -15.505 3.543 15.779 1.00 84.75 72 PRO A N 1
ATOM 543 C CA . PRO A 1 72 ? -14.938 4.784 16.281 1.00 84.75 72 PRO A CA 1
ATOM 544 C C . PRO A 1 72 ? -13.698 4.510 17.151 1.00 84.75 72 PRO A C 1
ATOM 546 O O . PRO A 1 72 ? -13.605 3.439 17.764 1.00 84.75 72 PRO A O 1
ATOM 549 N N . PRO A 1 73 ? -12.779 5.483 17.302 1.00 86.19 73 PRO A N 1
ATOM 550 C CA . PRO A 1 73 ? -11.476 5.257 17.935 1.00 86.19 73 PRO A CA 1
ATOM 551 C C . PRO A 1 73 ? -11.537 4.647 19.343 1.00 86.19 73 PRO A C 1
ATOM 553 O O . PRO A 1 73 ? -10.725 3.809 19.718 1.00 86.19 73 PRO A O 1
ATOM 556 N N . ARG A 1 74 ? -12.565 4.994 20.128 1.00 86.19 74 ARG A N 1
ATOM 557 C CA . ARG A 1 74 ? -12.785 4.416 21.465 1.00 86.19 74 ARG A CA 1
ATOM 558 C C . ARG A 1 74 ? -13.063 2.906 21.424 1.00 86.19 74 ARG A C 1
ATOM 560 O O . ARG A 1 74 ? -12.714 2.203 22.367 1.00 86.19 74 ARG A O 1
ATOM 567 N N . VAL A 1 75 ? -13.719 2.411 20.374 1.00 86.56 75 VAL A N 1
ATOM 568 C CA . VAL A 1 75 ? -13.996 0.979 20.191 1.00 86.56 75 VAL A CA 1
ATOM 569 C C . VAL A 1 75 ? -12.732 0.274 19.717 1.00 86.56 75 VAL A C 1
ATOM 571 O O . VAL A 1 75 ? -12.332 -0.705 20.341 1.00 86.56 75 VAL A O 1
ATOM 574 N N . VAL A 1 76 ? -12.075 0.797 18.679 1.00 88.62 76 VAL A N 1
ATOM 575 C CA . VAL A 1 76 ? -10.839 0.207 18.140 1.00 88.62 76 VAL A CA 1
ATOM 576 C C . VAL A 1 76 ? -9.758 0.148 19.217 1.00 88.62 76 VAL A C 1
ATOM 578 O O . VAL A 1 76 ? -9.248 -0.932 19.492 1.00 88.62 76 VAL A O 1
ATOM 581 N N . GLY A 1 77 ? -9.495 1.246 19.928 1.00 87.88 77 GLY A N 1
ATOM 582 C CA . GLY A 1 77 ? -8.517 1.269 21.017 1.00 87.88 77 GLY A CA 1
ATOM 583 C C . GLY A 1 77 ? -8.833 0.293 22.158 1.00 87.88 77 GLY A C 1
ATOM 584 O O . GLY A 1 77 ? -7.929 -0.333 22.700 1.00 87.88 77 GLY A O 1
ATOM 585 N N . ARG A 1 78 ? -10.111 0.068 22.492 1.00 89.81 78 ARG A N 1
ATOM 586 C CA . ARG A 1 78 ? -10.487 -0.876 23.562 1.00 89.81 78 ARG A CA 1
ATOM 587 C C . ARG A 1 78 ? -10.248 -2.342 23.189 1.00 89.81 78 ARG A C 1
ATOM 589 O O . ARG A 1 78 ? -9.950 -3.148 24.065 1.00 89.81 78 ARG A O 1
ATOM 596 N N . TRP A 1 79 ? -10.465 -2.706 21.927 1.00 87.44 79 TRP A N 1
ATOM 597 C CA . TRP A 1 79 ? -10.425 -4.105 21.475 1.00 87.44 79 TRP A CA 1
ATOM 598 C C . TRP A 1 79 ? -9.132 -4.481 20.755 1.00 87.44 79 TRP A C 1
ATOM 600 O O . TRP A 1 79 ? -8.752 -5.647 20.772 1.00 87.44 79 TRP A O 1
ATOM 610 N N . MET A 1 80 ? -8.475 -3.506 20.138 1.00 88.25 80 MET A N 1
ATOM 611 C CA . MET A 1 80 ? -7.272 -3.670 19.327 1.00 88.25 80 MET A CA 1
ATOM 612 C C . MET A 1 80 ? -6.141 -2.716 19.728 1.00 88.25 80 MET A C 1
ATOM 614 O O . MET A 1 80 ? -5.053 -2.829 19.185 1.00 88.25 8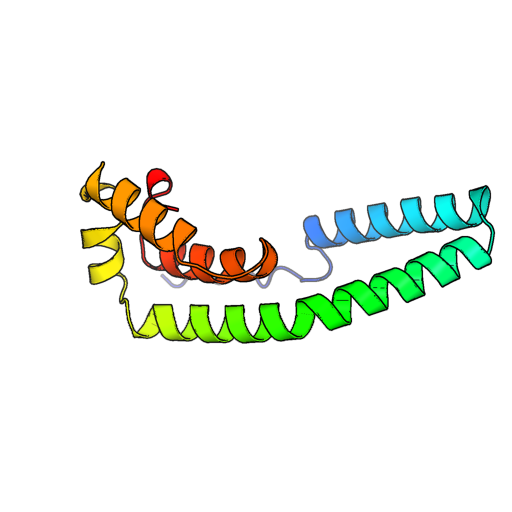0 MET A O 1
ATOM 618 N N . GLY A 1 81 ? -6.348 -1.775 20.650 1.00 89.12 81 GLY A N 1
ATOM 619 C CA . GLY A 1 81 ? -5.267 -0.915 21.144 1.00 89.12 81 GLY A CA 1
ATOM 620 C C . GLY A 1 81 ? -4.265 -1.669 22.018 1.00 89.12 81 GLY A C 1
ATOM 621 O O . GLY A 1 81 ? -4.466 -2.833 22.364 1.00 89.12 81 GLY A O 1
ATOM 622 N N . ASP A 1 82 ? -3.199 -0.985 22.427 1.00 88.12 82 ASP A N 1
ATOM 623 C CA . ASP A 1 82 ? -2.129 -1.587 23.236 1.00 88.12 82 ASP A CA 1
ATOM 624 C C . ASP A 1 82 ? -2.644 -2.154 24.574 1.00 88.12 82 ASP A C 1
ATOM 626 O O . ASP A 1 82 ? -2.178 -3.196 25.039 1.00 88.12 82 ASP A O 1
ATOM 630 N N . GLU A 1 83 ? -3.679 -1.534 25.154 1.00 87.88 83 GLU A N 1
ATOM 631 C CA . GLU A 1 83 ? -4.343 -2.006 26.378 1.00 87.88 83 GLU A CA 1
ATOM 632 C C . GLU A 1 83 ? -5.086 -3.344 26.195 1.00 87.88 83 GLU A C 1
ATOM 634 O O . GLU A 1 83 ? -5.332 -4.055 27.171 1.00 87.88 83 GLU A O 1
ATOM 639 N N . ALA A 1 84 ? -5.430 -3.727 24.958 1.00 88.69 84 ALA A N 1
ATOM 640 C CA . ALA A 1 84 ? -6.072 -5.009 24.664 1.00 88.69 84 ALA A CA 1
ATOM 641 C C . ALA A 1 84 ? -5.093 -6.196 24.756 1.00 88.69 84 ALA A C 1
ATOM 643 O O . ALA A 1 84 ? -5.524 -7.350 24.892 1.00 88.69 84 ALA A O 1
ATOM 644 N N . GLY A 1 85 ? -3.782 -5.930 24.685 1.00 89.81 85 GLY A N 1
ATOM 645 C CA . GLY A 1 85 ? -2.723 -6.934 24.753 1.00 89.81 85 GLY A CA 1
ATOM 646 C C . GLY A 1 85 ? -2.944 -8.091 23.773 1.00 89.81 85 GLY A C 1
ATOM 647 O O . GLY A 1 85 ? -3.295 -7.897 22.610 1.00 89.81 85 GLY A O 1
ATOM 648 N N . VAL A 1 86 ? -2.797 -9.328 24.258 1.00 93.00 86 VAL A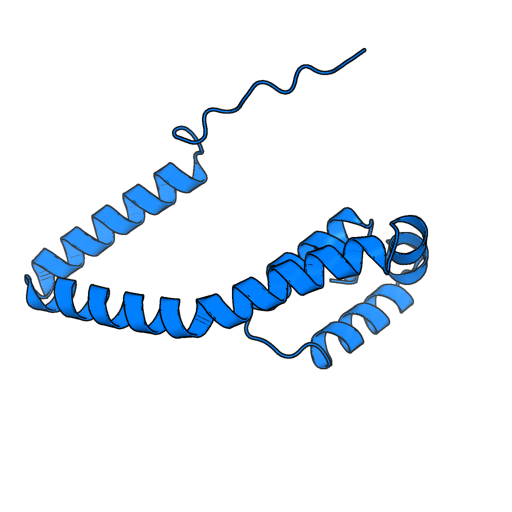 N 1
ATOM 649 C CA . VAL A 1 86 ? -2.926 -10.552 23.440 1.00 93.00 86 VAL A CA 1
ATOM 650 C C . VAL A 1 86 ? -4.304 -10.685 22.777 1.00 93.00 86 VAL A C 1
ATOM 652 O O . VAL A 1 86 ? -4.404 -11.239 21.684 1.00 93.00 86 VAL A O 1
ATOM 655 N N . LYS A 1 87 ? -5.377 -10.157 23.386 1.00 90.06 87 LYS A N 1
ATOM 656 C CA . LYS A 1 87 ? -6.720 -10.222 22.783 1.00 90.06 87 LYS A CA 1
ATOM 657 C C . LYS A 1 87 ? -6.789 -9.417 21.487 1.00 90.06 87 LYS A C 1
ATOM 659 O O . LYS A 1 87 ? -7.389 -9.895 20.529 1.00 90.06 87 LYS A O 1
ATOM 664 N N . GLY A 1 88 ? -6.139 -8.253 21.446 1.00 89.88 88 GLY A N 1
ATOM 665 C CA . GLY A 1 88 ? -6.046 -7.437 20.236 1.00 89.88 88 GLY A CA 1
ATOM 666 C C . GLY A 1 88 ? -5.313 -8.167 19.114 1.00 89.88 88 GLY A C 1
ATOM 667 O O . GLY A 1 88 ? -5.804 -8.201 17.991 1.00 89.88 88 GLY A O 1
ATOM 668 N N . VAL A 1 89 ? -4.206 -8.843 19.439 1.00 91.62 89 VAL A N 1
ATOM 669 C CA . VAL A 1 89 ? -3.435 -9.658 18.481 1.00 91.62 89 VAL A CA 1
ATOM 670 C C . VAL A 1 89 ? -4.285 -10.775 17.876 1.00 91.62 89 VAL A C 1
ATOM 672 O O . VAL A 1 89 ? -4.284 -10.967 16.665 1.00 91.62 89 VAL A O 1
ATOM 675 N N . LEU A 1 90 ? -5.051 -11.501 18.697 1.00 93.25 90 LEU A N 1
ATOM 676 C CA . LEU A 1 90 ? -5.905 -12.590 18.212 1.00 93.25 90 LEU A CA 1
ATOM 677 C C . LEU A 1 90 ? -7.049 -12.086 17.323 1.00 93.25 90 LEU A C 1
ATOM 679 O O . LEU A 1 90 ? -7.357 -12.716 16.313 1.00 93.25 90 LEU A O 1
ATOM 683 N N . ILE A 1 91 ? -7.664 -10.955 17.680 1.00 89.81 91 ILE A N 1
ATOM 684 C CA . ILE A 1 91 ? -8.716 -10.327 16.869 1.00 89.81 91 ILE A CA 1
ATOM 685 C C . ILE A 1 91 ? -8.139 -9.851 15.534 1.00 89.81 91 ILE A C 1
ATOM 687 O O . ILE A 1 91 ? -8.724 -10.130 14.491 1.00 89.81 91 ILE A O 1
ATOM 691 N N . GLY A 1 92 ? -6.977 -9.197 15.563 1.00 88.44 92 GLY A N 1
ATOM 692 C CA . GLY A 1 92 ? -6.242 -8.767 14.378 1.00 88.44 92 GLY A CA 1
ATOM 693 C C . GLY A 1 92 ? -5.886 -9.922 13.450 1.00 88.44 92 GLY A C 1
ATOM 694 O O . GLY A 1 92 ? -6.204 -9.891 12.265 1.00 88.44 92 GLY A O 1
ATOM 695 N N . ALA A 1 93 ? -5.321 -10.997 14.003 1.00 89.38 93 ALA A N 1
ATOM 696 C CA . ALA A 1 93 ? -4.982 -12.199 13.248 1.00 89.38 93 ALA A CA 1
ATOM 697 C C . ALA A 1 93 ? -6.222 -12.849 12.613 1.00 89.38 93 ALA A C 1
ATOM 699 O O . ALA A 1 93 ? -6.198 -13.210 11.437 1.00 89.38 93 ALA A O 1
ATOM 700 N N . ALA A 1 94 ? -7.326 -12.961 13.359 1.00 89.38 94 ALA A N 1
ATOM 701 C CA . ALA A 1 94 ? -8.580 -13.492 12.831 1.00 89.38 94 ALA A CA 1
ATOM 702 C C . ALA A 1 94 ? -9.154 -12.601 11.717 1.00 89.38 94 ALA A C 1
ATOM 704 O O . ALA A 1 94 ? -9.586 -13.111 10.683 1.00 89.38 94 ALA A O 1
ATOM 705 N N . ALA A 1 95 ? -9.115 -11.279 11.899 1.00 86.12 95 ALA A N 1
ATOM 706 C CA . ALA A 1 95 ? -9.520 -10.323 10.877 1.00 86.12 95 ALA A CA 1
ATOM 707 C C . ALA A 1 95 ? -8.638 -10.439 9.626 1.00 86.12 95 ALA A C 1
ATOM 709 O O . ALA A 1 95 ? -9.170 -10.448 8.521 1.00 86.12 95 ALA A O 1
ATOM 710 N N . GLY A 1 96 ? -7.322 -10.603 9.781 1.00 85.19 96 GLY A N 1
ATOM 711 C CA . GLY A 1 96 ? -6.379 -10.796 8.678 1.00 85.19 96 GLY A CA 1
ATOM 712 C C . GLY A 1 96 ? -6.644 -12.071 7.878 1.00 85.19 96 GLY A C 1
ATOM 713 O O . GLY A 1 96 ? -6.684 -12.019 6.653 1.00 85.19 96 GLY A O 1
ATOM 714 N N . VAL A 1 97 ? -6.905 -13.198 8.553 1.00 86.69 97 VAL A N 1
ATOM 715 C CA . VAL A 1 97 ? -7.282 -14.466 7.896 1.00 86.69 97 VAL A CA 1
ATOM 716 C C . VAL A 1 97 ? -8.608 -14.337 7.147 1.00 86.69 97 VAL A C 1
ATOM 718 O O . VAL A 1 97 ? -8.760 -14.896 6.062 1.00 86.69 97 VAL A O 1
ATOM 721 N N . LEU A 1 98 ? -9.575 -13.618 7.721 1.00 84.00 98 LEU A N 1
ATOM 722 C CA . LEU A 1 98 ? -10.890 -13.448 7.112 1.00 84.00 98 LEU A CA 1
ATOM 723 C C . LEU A 1 98 ? -10.879 -12.450 5.954 1.00 84.00 98 LEU A C 1
ATOM 725 O O . LEU A 1 98 ? -11.728 -12.543 5.072 1.00 84.00 98 LEU A O 1
ATOM 729 N N . SER A 1 99 ? -9.962 -11.485 5.966 1.00 79.88 99 SER A N 1
ATOM 730 C CA . SER A 1 99 ? -9.970 -10.385 5.012 1.00 79.88 99 SER A CA 1
ATOM 731 C C . SER A 1 99 ? -9.554 -10.893 3.620 1.00 79.88 99 SER A C 1
ATOM 733 O O . SER A 1 99 ? -8.415 -11.322 3.423 1.00 79.88 99 SER A O 1
ATOM 735 N N . PRO A 1 100 ? -10.455 -10.851 2.621 1.00 70.12 100 PRO A N 1
ATOM 736 C CA . PRO A 1 100 ? -10.127 -11.246 1.264 1.00 70.12 100 PRO A CA 1
ATOM 737 C C . PRO A 1 100 ? -9.477 -10.069 0.533 1.00 70.12 100 PRO A C 1
ATOM 739 O O . PRO A 1 100 ? -9.984 -8.947 0.545 1.00 70.12 100 PRO A O 1
ATOM 742 N N . GLY A 1 101 ? -8.366 -10.323 -0.149 1.00 69.94 101 GLY A N 1
ATOM 743 C CA . GLY A 1 101 ? -7.721 -9.326 -0.996 1.00 69.94 101 GLY A CA 1
ATOM 744 C C . GLY A 1 101 ? -6.205 -9.411 -0.944 1.00 69.94 101 GLY A C 1
ATOM 745 O O . GLY A 1 101 ? -5.618 -9.786 0.066 1.00 69.94 101 GLY A O 1
ATOM 746 N N . GLY A 1 102 ? -5.563 -9.064 -2.060 1.00 76.69 102 GLY A N 1
ATOM 747 C CA . GLY A 1 102 ? -4.111 -8.910 -2.102 1.00 76.69 102 GLY A CA 1
ATOM 748 C C . GLY A 1 102 ? -3.626 -7.781 -1.178 1.00 76.69 102 GLY A C 1
ATOM 749 O O . GLY A 1 102 ? -4.434 -6.981 -0.695 1.00 76.69 102 GLY A O 1
ATOM 750 N N . PRO A 1 103 ? -2.302 -7.651 -0.981 1.00 76.62 103 PRO A N 1
ATOM 751 C CA . PRO A 1 103 ? -1.704 -6.694 -0.040 1.00 76.62 103 PRO A CA 1
ATOM 752 C C . PRO A 1 103 ? -2.179 -5.243 -0.241 1.00 76.62 103 PRO A C 1
ATOM 754 O O . PRO A 1 103 ? -2.279 -4.474 0.712 1.00 76.62 103 PRO A O 1
ATOM 757 N N . TYR A 1 104 ? -2.546 -4.882 -1.471 1.00 83.19 104 TYR A N 1
ATOM 758 C CA . TYR A 1 104 ? -3.043 -3.558 -1.841 1.00 83.19 104 TYR A CA 1
ATOM 759 C C . TYR A 1 104 ? -4.365 -3.169 -1.150 1.00 83.19 104 TYR A C 1
ATOM 761 O O . TYR A 1 104 ? -4.559 -1.999 -0.838 1.00 83.19 104 TYR A O 1
ATOM 769 N N . VAL A 1 105 ? -5.261 -4.126 -0.878 1.00 86.25 105 VAL A N 1
ATOM 770 C CA . VAL A 1 105 ? -6.567 -3.872 -0.230 1.00 86.25 105 VAL A CA 1
ATOM 771 C C . VAL A 1 105 ? -6.428 -3.758 1.288 1.00 86.25 105 VAL A C 1
ATOM 773 O O . VAL A 1 105 ? -7.139 -2.975 1.915 1.00 86.25 105 VAL A O 1
ATOM 776 N N . MET A 1 106 ? -5.485 -4.496 1.878 1.00 87.38 106 MET A N 1
ATOM 777 C CA . MET A 1 106 ? -5.263 -4.485 3.328 1.00 87.38 106 MET A CA 1
ATOM 778 C C . MET A 1 106 ? -4.701 -3.166 3.824 1.00 87.38 106 MET A C 1
ATOM 780 O O . MET A 1 106 ? -5.060 -2.726 4.910 1.00 87.38 106 MET A O 1
ATOM 784 N N . TYR A 1 107 ? -3.844 -2.520 3.032 1.00 89.88 107 TYR A N 1
ATOM 785 C CA . TYR A 1 107 ? -3.196 -1.279 3.441 1.00 89.88 107 TYR A CA 1
ATOM 786 C C . TYR A 1 107 ? -4.177 -0.188 3.914 1.00 89.88 107 TYR A C 1
ATOM 788 O O . TYR A 1 107 ? -4.019 0.284 5.041 1.00 89.88 107 TYR A O 1
ATOM 796 N N . PRO A 1 108 ? -5.203 0.223 3.138 1.00 88.50 108 PRO A N 1
ATOM 797 C CA . PRO A 1 108 ? -6.133 1.250 3.601 1.00 88.50 108 PRO A CA 1
ATOM 798 C C . PRO A 1 108 ? -6.948 0.825 4.825 1.00 88.50 108 PRO A C 1
ATOM 800 O O . PRO A 1 108 ? -7.231 1.661 5.680 1.00 88.50 108 PRO A O 1
ATOM 803 N N . ILE A 1 109 ? -7.293 -0.459 4.940 1.00 89.25 109 ILE A N 1
ATOM 804 C CA . ILE A 1 109 ? -8.032 -1.002 6.088 1.00 89.25 109 ILE A CA 1
ATOM 805 C C . ILE A 1 109 ? -7.167 -0.932 7.351 1.00 89.25 109 ILE A C 1
ATOM 807 O O . ILE A 1 109 ? -7.595 -0.383 8.365 1.00 89.25 109 ILE A O 1
ATOM 811 N N . ALA A 1 110 ? -5.928 -1.416 7.268 1.00 89.81 110 ALA A N 1
ATOM 812 C CA . ALA A 1 110 ? -4.945 -1.332 8.338 1.00 89.81 110 ALA A CA 1
ATOM 813 C C . ALA A 1 110 ? -4.701 0.127 8.745 1.00 89.81 110 ALA A C 1
ATOM 815 O O . ALA A 1 110 ? -4.790 0.457 9.922 1.00 89.81 110 ALA A O 1
ATOM 816 N N . ALA A 1 111 ? -4.497 1.029 7.780 1.00 89.56 111 ALA A N 1
ATOM 817 C CA . ALA A 1 111 ? -4.313 2.453 8.049 1.00 89.56 111 ALA A CA 1
ATOM 818 C C . ALA A 1 111 ? -5.528 3.085 8.755 1.00 89.56 111 ALA A C 1
ATOM 820 O O . ALA A 1 111 ? -5.355 3.919 9.645 1.00 89.56 111 ALA A O 1
ATOM 821 N N . ALA A 1 112 ? -6.755 2.689 8.398 1.00 88.50 112 ALA A N 1
ATOM 822 C CA . ALA A 1 112 ? -7.969 3.139 9.076 1.00 88.50 112 ALA A CA 1
ATOM 823 C C . ALA A 1 112 ? -8.022 2.665 10.539 1.00 88.50 112 ALA A C 1
ATOM 825 O O . ALA A 1 112 ? -8.350 3.454 11.425 1.00 88.50 112 ALA A O 1
ATOM 826 N N . LEU A 1 113 ? -7.646 1.412 10.809 1.00 89.38 113 LEU A N 1
ATOM 827 C CA . LEU A 1 113 ? -7.584 0.862 12.166 1.00 89.38 113 LEU A CA 1
ATOM 828 C C . LEU A 1 113 ? -6.450 1.492 12.992 1.00 89.38 113 LEU A C 1
ATOM 830 O O . LEU A 1 113 ? -6.672 1.851 14.148 1.00 89.38 113 LEU A O 1
ATOM 834 N N . MET A 1 114 ? -5.274 1.710 12.394 1.00 90.06 114 MET A N 1
ATOM 835 C CA . MET A 1 114 ? -4.154 2.427 13.021 1.00 90.06 114 MET A CA 1
ATOM 836 C C . MET A 1 114 ? -4.564 3.847 13.420 1.00 90.06 114 MET A C 1
ATOM 838 O O . MET A 1 114 ? -4.355 4.250 14.561 1.00 90.06 114 MET A O 1
ATOM 842 N N . HIS A 1 115 ? -5.213 4.595 12.520 1.00 87.00 115 HIS A N 1
ATOM 843 C CA . HIS A 1 115 ? -5.766 5.912 12.855 1.00 87.00 115 HIS A CA 1
ATOM 844 C C . HIS A 1 115 ? -6.857 5.841 13.934 1.00 87.00 115 HIS A C 1
ATOM 846 O O . HIS A 1 115 ? -7.029 6.791 14.695 1.00 87.00 115 HIS A O 1
ATOM 852 N N . GLY A 1 116 ? -7.574 4.719 14.025 1.00 84.88 116 GLY A N 1
ATOM 853 C CA . GLY A 1 116 ? -8.528 4.425 15.092 1.00 84.88 116 GLY A CA 1
ATOM 854 C C . GLY A 1 116 ? -7.891 4.087 16.447 1.00 84.88 116 GLY A C 1
ATOM 855 O O . GLY A 1 116 ? -8.621 3.954 17.425 1.00 84.88 116 GLY A O 1
ATOM 856 N N . GLY A 1 117 ? -6.563 3.968 16.545 1.00 87.62 117 GLY A N 1
ATOM 857 C CA . GLY A 1 117 ? -5.863 3.652 17.794 1.00 87.62 117 GLY A CA 1
ATOM 858 C C . GLY A 1 117 ? -5.635 2.159 18.033 1.00 87.62 117 GLY A C 1
ATOM 859 O O . GLY A 1 117 ? -5.444 1.749 19.177 1.00 87.62 117 GLY A O 1
ATOM 860 N N . ALA A 1 118 ? -5.673 1.339 16.982 1.00 90.56 118 ALA A N 1
ATOM 861 C CA . ALA A 1 118 ? -5.194 -0.035 17.058 1.00 90.56 118 ALA A CA 1
ATOM 862 C C . ALA A 1 118 ? -3.674 -0.068 17.292 1.00 90.56 118 ALA A C 1
ATOM 864 O O . ALA A 1 118 ? -2.921 0.701 16.691 1.00 90.56 118 ALA A O 1
ATOM 865 N N . GLY A 1 119 ? -3.235 -0.973 18.162 1.00 89.38 119 GLY A N 1
ATOM 866 C CA . GLY A 1 119 ? -1.833 -1.190 18.489 1.00 89.38 119 GLY A CA 1
ATOM 867 C C . GLY A 1 119 ? -1.110 -1.939 17.375 1.00 89.38 119 GLY A C 1
ATOM 868 O O . GLY A 1 119 ? -1.702 -2.774 16.688 1.00 89.38 119 GLY A O 1
ATOM 869 N N . ILE A 1 120 ? 0.191 -1.688 17.225 1.00 87.94 120 ILE A N 1
ATOM 870 C CA . ILE A 1 120 ? 1.015 -2.253 16.138 1.00 87.94 120 ILE A CA 1
ATOM 871 C C . ILE A 1 120 ? 1.012 -3.789 16.152 1.00 87.94 120 ILE A C 1
ATOM 873 O O . ILE A 1 120 ? 1.048 -4.408 15.101 1.00 87.94 120 ILE A O 1
ATOM 877 N N . ALA A 1 121 ? 0.927 -4.418 17.327 1.00 87.50 121 ALA A N 1
ATOM 878 C CA . ALA A 1 121 ? 0.898 -5.879 17.435 1.00 87.50 121 ALA A CA 1
ATOM 879 C C . ALA A 1 121 ? -0.416 -6.517 16.936 1.00 87.50 121 ALA A C 1
ATOM 881 O O . ALA A 1 121 ? -0.478 -7.732 16.767 1.00 87.50 121 ALA A O 1
ATOM 882 N N . SER A 1 122 ? -1.475 -5.721 16.755 1.00 87.06 122 SER A N 1
ATOM 883 C CA . SER A 1 122 ? -2.812 -6.182 16.358 1.00 87.06 122 SER A CA 1
ATOM 884 C C . SER A 1 122 ? -3.116 -6.022 14.865 1.00 87.06 122 SER A C 1
ATOM 886 O O . SER A 1 122 ? -4.236 -6.318 14.449 1.00 87.06 122 SER A O 1
ATOM 888 N N . ILE A 1 123 ? -2.161 -5.528 14.072 1.00 82.38 123 ILE A N 1
ATOM 889 C CA . ILE A 1 123 ? -2.321 -5.213 12.645 1.00 82.38 123 ILE A CA 1
ATOM 890 C C . ILE A 1 123 ? -1.274 -5.951 11.820 1.00 82.38 123 ILE A C 1
ATOM 892 O O . ILE A 1 123 ? -0.109 -6.011 12.267 1.00 82.38 123 ILE A O 1
#

pLDDT: mean 86.38, std 11.14, range [38.06, 96.81]